Protein AF-A0A4Y2CBX4-F1 (afdb_monomer_lite)

Radius of gyration: 20.54 Å; chains: 1; bounding box: 34×19×80 Å

Sequence (75 aa):
MPSRPKVKSLTFYGQTSWMVFKTQFDVVSSTNRWTDFVKASQHVASLQGSAAEVIQGILADKLTDPNDHRECSGI

Foldseek 3Di:
DDDDPPQDQQADPVPDDPVVVVVVLVVSCVVNVPDPVRSVVSVVVSCVNCVVVVVVVVVVVVVPPPPPPDDDDDD

Organism: Araneus ventricosus (NCBI:txid182803)

Structure (mmCIF, N/CA/C/O backbone):
data_AF-A0A4Y2CBX4-F1
#
_entry.id   AF-A0A4Y2CBX4-F1
#
loop_
_atom_site.group_PDB
_atom_site.id
_atom_site.type_symbol
_atom_site.label_atom_id
_atom_site.label_alt_id
_atom_site.label_comp_id
_atom_site.label_asym_id
_atom_site.label_entity_id
_atom_site.label_seq_id
_atom_site.pdbx_PDB_ins_code
_atom_site.Cartn_x
_atom_site.Cartn_y
_atom_site.Cartn_z
_atom_site.occupancy
_atom_site.B_iso_or_equiv
_atom_site.auth_seq_id
_atom_site.auth_comp_id
_atom_site.auth_asym_id
_atom_site.auth_atom_id
_atom_site.pdbx_PDB_model_num
ATOM 1 N N . MET A 1 1 ? 1.917 0.980 -28.734 1.00 49.31 1 MET A N 1
ATOM 2 C CA . MET A 1 1 ? 1.757 1.652 -27.424 1.00 49.31 1 MET A CA 1
ATOM 3 C C . MET A 1 1 ? 1.334 0.601 -26.410 1.00 49.31 1 MET A C 1
ATOM 5 O O . MET A 1 1 ? 0.291 -0.001 -26.638 1.00 49.31 1 MET A O 1
ATOM 9 N N . PRO A 1 2 ? 2.112 0.289 -25.360 1.00 58.38 2 PRO A N 1
ATOM 10 C CA . PRO A 1 2 ? 1.652 -0.667 -24.365 1.00 58.38 2 PRO A CA 1
ATOM 11 C C . PRO A 1 2 ? 0.561 -0.010 -23.513 1.00 58.38 2 PRO A C 1
ATOM 13 O O . PRO A 1 2 ? 0.758 1.064 -22.945 1.00 58.38 2 PRO A O 1
ATOM 16 N N . SER A 1 3 ? -0.604 -0.654 -23.460 1.00 65.06 3 SER A N 1
ATOM 17 C CA . SER A 1 3 ? -1.670 -0.343 -22.510 1.00 65.06 3 SER A CA 1
ATOM 18 C C . SER A 1 3 ? -1.104 -0.467 -21.095 1.00 65.06 3 SER A C 1
ATOM 20 O O . SER A 1 3 ? -0.688 -1.549 -20.682 1.00 65.06 3 SER A O 1
ATOM 22 N N . ARG A 1 4 ? -1.024 0.652 -20.366 1.00 69.44 4 ARG A N 1
ATOM 23 C CA . ARG A 1 4 ? -0.636 0.647 -18.954 1.00 69.44 4 ARG A CA 1
ATOM 24 C C . ARG A 1 4 ? -1.740 -0.090 -18.183 1.00 69.44 4 ARG A C 1
ATOM 26 O O . ARG A 1 4 ? -2.881 0.377 -18.222 1.00 69.44 4 ARG A O 1
ATOM 33 N N . PRO A 1 5 ? -1.442 -1.197 -17.478 1.00 57.72 5 PRO A N 1
ATOM 34 C CA . PRO A 1 5 ? -2.436 -1.874 -16.658 1.00 57.72 5 PRO A CA 1
ATOM 35 C C . PRO A 1 5 ? -3.020 -0.872 -15.664 1.00 57.72 5 PRO A C 1
ATOM 37 O O . PRO A 1 5 ? -2.280 -0.202 -14.940 1.00 57.72 5 PRO A O 1
ATOM 40 N N . LYS A 1 6 ? -4.348 -0.727 -15.651 1.00 61.31 6 LYS A N 1
ATOM 41 C CA . LYS A 1 6 ? -5.038 0.099 -14.660 1.00 61.31 6 LYS A CA 1
ATOM 42 C C . LYS A 1 6 ? -4.961 -0.643 -13.333 1.00 61.31 6 LYS A C 1
ATOM 44 O O . LYS A 1 6 ? -5.797 -1.496 -13.047 1.00 61.31 6 LYS A O 1
ATOM 49 N N . VAL A 1 7 ? -3.909 -0.372 -12.567 1.00 57.88 7 VAL A N 1
ATOM 50 C CA . VAL A 1 7 ? -3.701 -1.033 -11.283 1.00 57.88 7 VAL A CA 1
ATOM 51 C C . VAL A 1 7 ? -4.795 -0.560 -10.337 1.00 57.88 7 VAL A C 1
ATOM 53 O O . VAL A 1 7 ? -4.876 0.623 -10.008 1.00 57.88 7 VAL A O 1
ATOM 56 N N . LYS A 1 8 ? -5.690 -1.470 -9.954 1.00 65.56 8 LYS A N 1
ATOM 57 C CA . LYS A 1 8 ? -6.676 -1.188 -8.915 1.00 65.56 8 LYS A CA 1
ATOM 58 C C . LYS A 1 8 ? -5.921 -1.025 -7.601 1.00 65.56 8 LYS A C 1
ATOM 60 O O . LYS A 1 8 ? -5.212 -1.935 -7.181 1.00 65.56 8 LYS A O 1
ATOM 65 N N . SER A 1 9 ? -6.043 0.146 -6.988 1.00 66.06 9 SER A N 1
ATOM 66 C CA . SER A 1 9 ? -5.526 0.401 -5.647 1.00 66.06 9 SER A CA 1
ATOM 67 C C . SER A 1 9 ? -6.167 -0.586 -4.671 1.00 66.06 9 SER A C 1
ATOM 69 O O . SER A 1 9 ? -7.385 -0.756 -4.682 1.00 66.06 9 SER A O 1
ATOM 71 N N . LEU A 1 10 ? -5.354 -1.255 -3.855 1.00 70.75 10 LEU A N 1
ATOM 72 C CA . LEU A 1 10 ? -5.841 -2.153 -2.811 1.00 70.75 10 LEU A CA 1
ATOM 73 C C . LEU A 1 10 ? -6.322 -1.304 -1.630 1.00 70.75 10 LEU A C 1
ATOM 75 O O . LEU A 1 10 ? -5.500 -0.836 -0.856 1.00 70.75 10 LEU A O 1
ATOM 79 N N . THR A 1 11 ? -7.618 -1.043 -1.499 1.00 69.25 11 THR A N 1
ATOM 80 C CA . THR A 1 11 ? -8.149 -0.257 -0.372 1.00 69.25 11 THR A CA 1
ATOM 81 C C . THR A 1 11 ? -8.259 -1.134 0.875 1.00 69.25 11 THR A C 1
ATOM 83 O O . THR A 1 11 ? -8.853 -2.211 0.820 1.00 69.25 11 THR A O 1
ATOM 86 N N . PHE A 1 12 ? -7.680 -0.698 1.996 1.00 69.25 12 PHE A N 1
ATOM 87 C CA . PHE A 1 12 ? -7.878 -1.357 3.285 1.00 69.25 12 PHE A CA 1
ATOM 88 C C . PHE A 1 12 ? -9.233 -0.908 3.849 1.00 69.25 12 PHE A C 1
ATOM 90 O O . PHE A 1 12 ? -9.469 0.289 3.968 1.00 69.25 12 PHE A O 1
ATOM 97 N N . TYR A 1 13 ? -10.128 -1.851 4.151 1.00 68.81 13 TYR A N 1
ATOM 98 C CA . TYR A 1 13 ? -11.503 -1.585 4.615 1.00 68.81 13 TYR A CA 1
ATOM 99 C C . TYR A 1 13 ? -11.725 -1.961 6.090 1.00 68.81 13 TYR A C 1
ATOM 101 O O . TYR A 1 13 ? -12.858 -2.194 6.498 1.00 68.81 13 TYR A O 1
ATOM 109 N N . 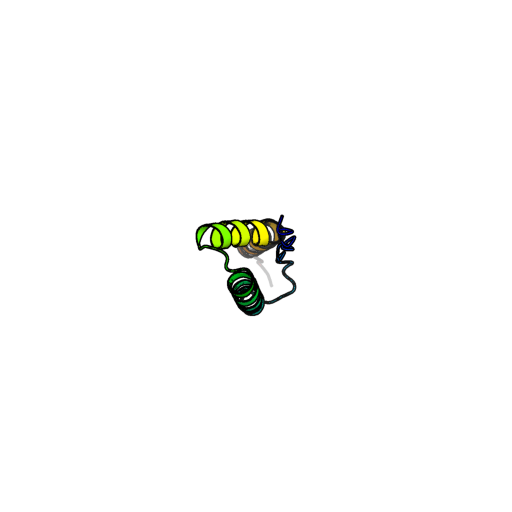GLY A 1 14 ? -10.660 -2.179 6.869 1.00 67.06 14 GLY A N 1
ATOM 110 C 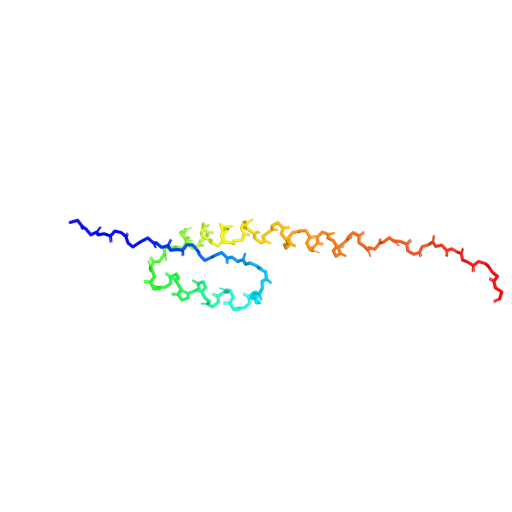CA . GLY A 1 14 ? -10.762 -2.622 8.270 1.00 67.06 14 GLY A CA 1
ATOM 111 C C . GLY A 1 14 ? -11.332 -4.038 8.492 1.00 67.06 14 GLY A C 1
ATOM 112 O O . GLY A 1 14 ? -11.195 -4.579 9.581 1.00 67.06 14 GLY A O 1
ATOM 113 N N . GLN A 1 15 ? -11.916 -4.677 7.471 1.00 69.19 15 GLN A N 1
ATOM 114 C CA . GLN A 1 15 ? -12.491 -6.032 7.532 1.00 69.19 15 GLN A CA 1
ATOM 115 C C . GLN A 1 15 ? -11.454 -7.162 7.474 1.00 69.19 15 GLN A C 1
ATOM 117 O O . GLN A 1 15 ? -11.697 -8.260 7.966 1.00 69.19 15 GLN A O 1
ATOM 122 N N . THR A 1 16 ? -10.301 -6.926 6.849 1.00 71.75 16 THR A N 1
ATOM 123 C CA . THR A 1 16 ? -9.206 -7.903 6.772 1.00 71.75 16 THR A CA 1
ATOM 124 C C . THR A 1 16 ? -8.175 -7.604 7.849 1.00 71.75 16 THR A C 1
ATOM 126 O O . THR A 1 16 ? -7.853 -6.441 8.072 1.00 71.75 16 THR A O 1
ATOM 129 N N . SER A 1 17 ? -7.594 -8.624 8.483 1.00 80.69 17 SER A N 1
ATOM 130 C CA . SER A 1 17 ? -6.528 -8.392 9.464 1.00 80.69 17 SER A CA 1
ATOM 131 C C . SER A 1 17 ? -5.303 -7.718 8.827 1.00 80.69 17 SER A C 1
ATOM 133 O O . SER A 1 17 ? -5.013 -7.897 7.639 1.00 80.69 17 SER A O 1
ATOM 135 N N . TRP A 1 18 ? -4.540 -6.968 9.630 1.00 79.75 18 TRP A N 1
ATOM 136 C CA . TRP A 1 18 ? -3.326 -6.267 9.182 1.00 79.75 18 TRP A CA 1
ATOM 137 C C . TRP A 1 18 ? -2.304 -7.193 8.503 1.00 79.75 18 TRP A C 1
ATOM 139 O O . TRP A 1 18 ? -1.616 -6.807 7.560 1.00 79.75 18 TRP A O 1
ATOM 149 N N . MET A 1 19 ? -2.211 -8.445 8.957 1.00 84.88 19 MET A N 1
ATOM 150 C CA . MET A 1 19 ? -1.352 -9.459 8.340 1.00 84.88 19 MET A CA 1
ATOM 151 C C . MET A 1 19 ? -1.800 -9.822 6.924 1.00 84.88 19 MET A C 1
ATOM 153 O O . MET A 1 19 ? -0.970 -9.853 6.019 1.00 84.88 19 MET A O 1
ATOM 157 N N . VAL A 1 20 ? -3.099 -10.055 6.728 1.00 84.00 20 VAL A N 1
ATOM 158 C CA . VAL A 1 20 ? -3.666 -10.398 5.416 1.00 84.00 20 VAL A CA 1
ATOM 159 C C . VAL A 1 20 ? -3.475 -9.241 4.437 1.00 84.00 20 VAL A C 1
ATOM 161 O O . VAL A 1 20 ? -3.074 -9.468 3.295 1.00 84.00 20 VAL A O 1
ATOM 164 N N . PHE A 1 21 ? -3.665 -8.004 4.904 1.00 82.88 21 PHE A N 1
ATOM 165 C CA . PHE A 1 21 ? -3.400 -6.807 4.110 1.00 82.88 21 PHE A CA 1
ATOM 166 C C . PHE A 1 21 ? -1.941 -6.735 3.641 1.00 82.88 21 PHE A C 1
ATOM 168 O O . PHE A 1 21 ? -1.702 -6.558 2.449 1.00 82.88 21 PHE A O 1
ATOM 175 N N . LYS A 1 22 ? -0.961 -6.947 4.534 1.00 85.00 22 LYS A N 1
ATOM 176 C CA . LYS A 1 22 ? 0.467 -6.944 4.165 1.00 85.00 22 LYS A CA 1
ATOM 177 C C . LYS A 1 22 ? 0.804 -8.002 3.113 1.00 85.00 22 LYS A C 1
ATOM 179 O O . LYS A 1 22 ? 1.522 -7.695 2.167 1.00 85.00 22 LYS A O 1
ATOM 184 N N . THR A 1 23 ? 0.266 -9.217 3.235 1.00 89.44 23 THR A N 1
ATOM 185 C CA . THR A 1 23 ? 0.494 -10.289 2.250 1.00 89.44 23 THR A CA 1
ATOM 186 C C . THR A 1 23 ? -0.125 -9.955 0.894 1.00 89.44 23 THR A C 1
ATOM 188 O O . THR A 1 23 ? 0.534 -10.098 -0.133 1.00 89.44 23 THR A O 1
ATOM 191 N N . GLN A 1 24 ? -1.369 -9.469 0.867 1.00 86.94 24 GLN A N 1
ATOM 192 C CA . GLN A 1 24 ? -2.021 -9.061 -0.382 1.00 86.94 24 GLN A CA 1
ATOM 193 C C . GLN A 1 24 ? -1.302 -7.874 -1.034 1.00 86.94 24 GLN A C 1
ATOM 195 O O . GLN A 1 24 ? -1.110 -7.862 -2.250 1.00 86.94 24 GLN A O 1
ATOM 200 N N . PHE A 1 25 ? -0.857 -6.908 -0.231 1.00 87.69 25 PHE A N 1
ATOM 201 C CA . PHE A 1 25 ? -0.090 -5.760 -0.694 1.00 87.69 25 PHE A CA 1
ATOM 202 C C . PHE A 1 25 ? 1.254 -6.181 -1.302 1.00 87.69 25 PHE A C 1
ATOM 204 O O . PHE A 1 25 ? 1.599 -5.718 -2.389 1.00 87.69 25 PHE A O 1
ATOM 211 N N . ASP A 1 26 ? 1.985 -7.093 -0.656 1.00 89.88 26 ASP A N 1
ATOM 212 C CA . ASP A 1 26 ? 3.276 -7.581 -1.148 1.00 89.88 26 ASP A CA 1
ATOM 213 C C . ASP A 1 26 ? 3.132 -8.338 -2.478 1.00 89.88 26 ASP A C 1
ATOM 215 O O . ASP A 1 26 ? 3.805 -7.998 -3.456 1.00 89.88 26 ASP A O 1
ATOM 219 N N . VAL A 1 27 ? 2.159 -9.254 -2.570 1.00 90.38 27 VAL A N 1
ATOM 220 C CA . VAL A 1 27 ? 1.833 -9.996 -3.802 1.00 90.38 27 VAL A CA 1
ATOM 221 C C . VAL A 1 27 ? 1.491 -9.045 -4.953 1.00 90.38 27 VAL A C 1
ATOM 223 O O . VAL A 1 27 ? 2.036 -9.175 -6.055 1.00 90.38 27 VAL A O 1
ATOM 226 N N . VAL A 1 28 ? 0.616 -8.062 -4.711 1.00 86.62 28 VAL A N 1
ATOM 227 C CA . VAL A 1 28 ? 0.223 -7.064 -5.719 1.00 86.62 28 VAL A CA 1
ATOM 228 C C . VAL A 1 28 ? 1.417 -6.198 -6.114 1.00 86.62 28 VAL A C 1
ATOM 230 O O . VAL A 1 28 ? 1.628 -5.960 -7.305 1.00 86.62 28 VAL A O 1
ATOM 233 N N . SER A 1 29 ? 2.226 -5.757 -5.153 1.00 89.19 29 SER A N 1
ATOM 234 C CA . SER A 1 29 ? 3.379 -4.898 -5.425 1.00 89.19 29 SER A CA 1
ATOM 235 C C . SER A 1 29 ? 4.463 -5.610 -6.240 1.00 89.19 29 SER A C 1
ATOM 237 O O . SER A 1 29 ? 5.013 -5.019 -7.170 1.00 89.19 29 SER A O 1
ATOM 239 N N . SER A 1 30 ? 4.720 -6.889 -5.947 1.00 89.38 30 SER A N 1
ATOM 240 C CA . SER A 1 30 ? 5.692 -7.730 -6.649 1.00 89.38 30 SER A CA 1
ATOM 241 C C . SER A 1 30 ? 5.231 -8.034 -8.075 1.00 89.38 30 SER A C 1
ATOM 243 O O . SER A 1 30 ? 5.970 -7.810 -9.037 1.00 89.38 30 SER A O 1
ATOM 245 N N . THR A 1 31 ? 3.959 -8.414 -8.234 1.00 90.25 31 THR A N 1
ATOM 246 C CA . THR A 1 31 ? 3.354 -8.698 -9.547 1.00 90.25 31 THR A CA 1
ATOM 247 C C . THR A 1 31 ? 3.369 -7.469 -10.455 1.00 90.25 31 THR A C 1
ATOM 249 O O . THR A 1 31 ? 3.637 -7.574 -11.651 1.00 90.25 31 THR A O 1
ATOM 252 N N . ASN A 1 32 ? 3.132 -6.284 -9.887 1.00 86.44 32 ASN A N 1
ATOM 253 C CA . ASN A 1 32 ? 3.149 -5.025 -10.630 1.00 86.44 32 ASN A CA 1
ATOM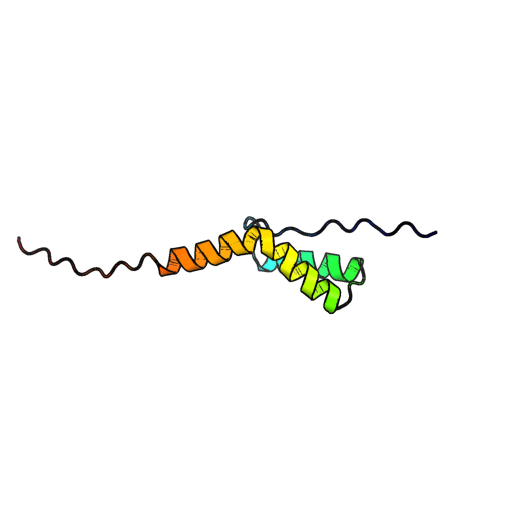 254 C C . ASN A 1 32 ? 4.534 -4.365 -10.693 1.00 86.44 32 ASN A C 1
ATOM 256 O O . ASN A 1 32 ? 4.649 -3.272 -11.253 1.00 86.44 32 ASN A O 1
ATOM 260 N N . ARG A 1 33 ? 5.571 -5.000 -10.126 1.00 91.50 33 ARG A N 1
ATOM 261 C CA . ARG A 1 33 ? 6.946 -4.478 -10.059 1.00 91.50 33 ARG A CA 1
ATOM 262 C C . ARG A 1 33 ? 6.996 -3.027 -9.579 1.00 91.50 33 ARG A C 1
ATOM 264 O O . ARG A 1 33 ? 7.688 -2.186 -10.151 1.00 91.50 33 ARG A O 1
ATOM 271 N N . TRP A 1 34 ? 6.210 -2.721 -8.552 1.00 91.00 34 TRP A N 1
ATOM 272 C CA . TRP A 1 34 ? 6.215 -1.399 -7.942 1.00 91.00 34 TRP A CA 1
ATOM 273 C C . TRP A 1 34 ? 7.584 -1.110 -7.327 1.00 91.00 34 TRP A C 1
ATOM 275 O O . TRP A 1 34 ? 8.170 -1.968 -6.667 1.00 91.00 34 TRP A O 1
ATOM 285 N N . THR A 1 35 ? 8.074 0.112 -7.517 1.00 92.06 35 THR A N 1
ATOM 286 C CA . THR A 1 35 ? 9.264 0.613 -6.821 1.00 92.06 35 THR A CA 1
ATOM 287 C C . THR A 1 35 ? 8.922 0.959 -5.374 1.00 92.06 35 THR A C 1
ATOM 289 O O . THR A 1 35 ? 7.753 1.170 -5.052 1.00 92.06 35 THR A O 1
ATOM 292 N N . ASP A 1 36 ? 9.920 1.070 -4.498 1.00 91.38 36 ASP A N 1
ATOM 293 C CA . ASP A 1 36 ? 9.687 1.359 -3.073 1.00 91.38 36 ASP A CA 1
ATOM 294 C C . ASP A 1 36 ? 8.941 2.676 -2.846 1.00 91.38 36 ASP A C 1
ATOM 296 O O . ASP A 1 36 ? 8.090 2.768 -1.965 1.00 91.38 36 ASP A O 1
ATOM 300 N N . PHE A 1 37 ? 9.171 3.667 -3.711 1.00 88.56 37 PHE A N 1
ATOM 301 C CA . PHE A 1 37 ? 8.412 4.914 -3.702 1.00 88.56 37 PHE A CA 1
ATOM 302 C C . PHE A 1 37 ? 6.922 4.688 -3.997 1.00 88.56 37 PHE A C 1
ATOM 304 O O . PHE A 1 37 ? 6.065 5.182 -3.268 1.00 88.56 37 PHE A O 1
ATOM 311 N N . VAL A 1 38 ? 6.610 3.892 -5.028 1.00 88.12 38 VAL A N 1
ATOM 312 C CA . VAL A 1 38 ? 5.225 3.546 -5.385 1.00 88.12 38 VAL A CA 1
ATOM 313 C C . VAL A 1 38 ? 4.585 2.686 -4.296 1.00 88.12 38 VAL A C 1
ATOM 315 O O . VAL A 1 38 ? 3.423 2.889 -3.959 1.00 88.12 38 VAL A O 1
ATOM 318 N N . LYS A 1 39 ? 5.339 1.763 -3.687 1.00 88.75 39 LYS A N 1
ATOM 319 C CA . LYS A 1 39 ? 4.874 0.981 -2.534 1.00 88.75 39 LYS A CA 1
ATOM 320 C C . LYS A 1 39 ? 4.525 1.894 -1.358 1.00 88.75 39 LYS A C 1
ATOM 322 O O . LYS A 1 39 ? 3.441 1.765 -0.802 1.00 88.75 39 LYS A O 1
ATOM 327 N N . ALA A 1 40 ? 5.382 2.852 -1.013 1.00 87.44 40 ALA A N 1
ATOM 328 C CA . ALA A 1 40 ? 5.116 3.789 0.075 1.00 87.44 40 ALA A CA 1
ATOM 329 C C . ALA A 1 40 ? 3.875 4.657 -0.203 1.00 87.44 40 ALA A C 1
ATOM 331 O O . ALA A 1 40 ? 2.994 4.757 0.654 1.00 87.44 40 ALA A O 1
ATOM 332 N N . SER A 1 41 ? 3.752 5.221 -1.411 1.00 86.06 41 SER A N 1
ATOM 333 C CA . SER A 1 41 ? 2.597 6.051 -1.778 1.00 86.06 41 SER A CA 1
ATOM 334 C C . SER A 1 41 ? 1.293 5.259 -1.778 1.00 86.06 41 SER A C 1
ATOM 336 O O . SER A 1 41 ? 0.281 5.737 -1.264 1.00 86.06 41 SER A O 1
ATOM 338 N N . GLN A 1 42 ? 1.311 4.034 -2.311 1.00 85.81 42 GLN A N 1
ATOM 339 C CA . GLN A 1 42 ? 0.115 3.203 -2.343 1.00 85.81 42 GLN A CA 1
ATOM 340 C C . GLN A 1 42 ? -0.255 2.716 -0.947 1.00 85.81 42 GLN A C 1
ATOM 342 O O . GLN A 1 42 ? -1.431 2.707 -0.631 1.00 85.81 42 GLN A O 1
ATOM 347 N N . HIS A 1 43 ? 0.715 2.375 -0.096 1.00 83.62 43 HIS A N 1
ATOM 348 C CA . HIS A 1 43 ? 0.449 1.977 1.285 1.00 83.62 43 HIS A CA 1
ATOM 349 C C . HIS A 1 43 ? -0.253 3.100 2.066 1.00 83.62 43 HIS A C 1
ATOM 351 O O . HIS A 1 43 ? -1.258 2.852 2.728 1.00 83.62 43 HIS A O 1
ATOM 357 N N . VAL A 1 44 ? 0.207 4.350 1.917 1.00 83.19 44 VAL A N 1
ATOM 358 C CA . VAL A 1 44 ? -0.440 5.530 2.521 1.00 83.19 44 VAL A CA 1
ATOM 359 C C . VAL A 1 44 ? -1.841 5.770 1.943 1.00 83.19 44 VAL A C 1
ATOM 361 O O . VAL A 1 44 ? -2.772 6.023 2.703 1.00 83.19 44 VAL A O 1
ATOM 364 N N . ALA A 1 45 ? -2.032 5.639 0.627 1.00 81.69 45 ALA A N 1
ATOM 365 C CA . ALA A 1 45 ? -3.340 5.815 -0.017 1.00 81.69 45 ALA A CA 1
ATOM 366 C C . ALA A 1 45 ? -4.344 4.694 0.326 1.00 81.69 45 ALA A C 1
ATOM 368 O O . ALA A 1 45 ? -5.527 4.951 0.532 1.00 81.69 45 ALA A O 1
ATOM 369 N N . SER A 1 46 ? -3.868 3.451 0.416 1.00 78.12 46 SER A N 1
ATOM 370 C CA . SER A 1 46 ? -4.626 2.273 0.848 1.00 78.12 46 SER A CA 1
ATOM 371 C C . SER A 1 46 ? -5.086 2.400 2.292 1.00 78.12 46 SER A C 1
ATOM 373 O O . SER A 1 46 ? -6.192 1.971 2.620 1.00 78.12 46 SER A O 1
ATOM 375 N N . LEU A 1 47 ? -4.238 3.009 3.125 1.00 77.50 47 LEU A N 1
ATOM 376 C CA . LEU A 1 47 ? -4.559 3.373 4.489 1.00 77.50 47 LEU A CA 1
ATOM 377 C C . LEU A 1 47 ? -5.516 4.556 4.536 1.00 77.50 47 LEU A C 1
ATOM 379 O O . LEU A 1 47 ? -6.430 4.467 5.316 1.00 77.50 47 LEU A O 1
ATOM 383 N N . GLN A 1 48 ? -5.415 5.609 3.722 1.00 68.44 48 GLN A N 1
ATOM 384 C CA . GLN A 1 48 ? -6.260 6.817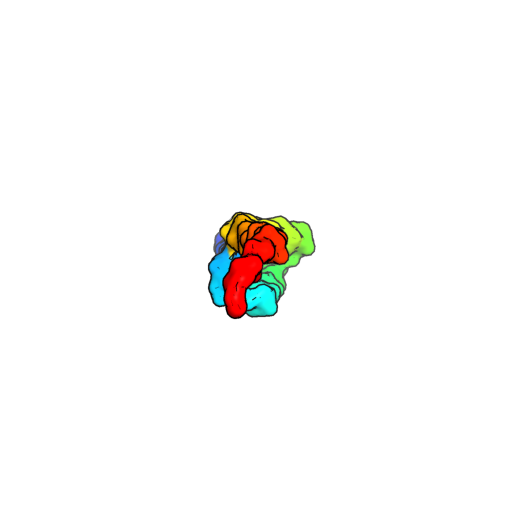 3.831 1.00 68.44 48 GLN A CA 1
ATOM 385 C C . GLN A 1 48 ? -7.775 6.549 3.999 1.00 68.44 48 GLN A C 1
ATOM 387 O O . GLN A 1 48 ? -8.438 7.299 4.711 1.00 68.44 48 GLN A O 1
ATOM 392 N N . GLY A 1 49 ? -8.315 5.475 3.407 1.00 64.94 49 GLY A N 1
ATOM 393 C CA . GLY A 1 49 ? -9.705 5.045 3.617 1.00 64.94 49 GLY A CA 1
ATOM 394 C C . GLY A 1 49 ? -10.003 4.466 5.011 1.00 64.94 49 GLY A C 1
ATOM 395 O O . GLY A 1 49 ? -11.033 4.791 5.581 1.00 64.94 49 GLY A O 1
ATOM 396 N N . SER A 1 50 ? -9.089 3.674 5.582 1.00 60.44 50 SER A N 1
ATOM 397 C CA . SER A 1 50 ? -9.229 3.009 6.892 1.00 60.44 50 SER A CA 1
ATOM 398 C C . SER A 1 50 ? -8.370 3.633 8.002 1.00 60.44 50 SER A C 1
ATOM 400 O O . SER A 1 50 ? -8.568 3.356 9.172 1.00 60.44 50 SER A O 1
ATOM 402 N N . ALA A 1 51 ? -7.456 4.542 7.685 1.00 59.44 51 ALA A N 1
ATOM 403 C CA . ALA A 1 51 ? -6.632 5.298 8.614 1.00 59.44 51 ALA A CA 1
ATOM 404 C C . ALA A 1 51 ? -7.504 6.248 9.418 1.00 59.44 51 ALA A C 1
ATOM 406 O O . ALA A 1 51 ? -7.226 6.438 10.588 1.00 59.44 51 ALA A O 1
ATOM 407 N N . 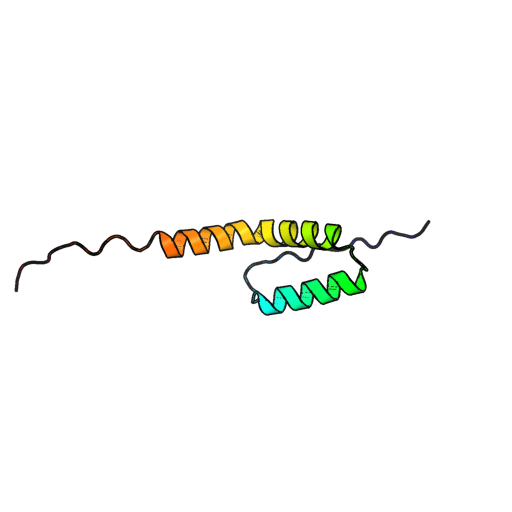ALA A 1 52 ? -8.581 6.786 8.840 1.00 62.00 52 ALA A N 1
ATOM 408 C CA . ALA A 1 52 ? -9.587 7.501 9.614 1.00 62.00 52 ALA A CA 1
ATOM 409 C C . ALA A 1 52 ? -10.226 6.582 10.669 1.00 62.00 52 ALA A C 1
ATOM 411 O O . ALA A 1 52 ? -10.261 6.965 11.828 1.00 62.00 52 ALA A O 1
ATOM 412 N N . GLU A 1 53 ? -10.622 5.356 10.315 1.00 61.19 53 GLU A N 1
ATOM 413 C CA . GLU A 1 53 ? -11.215 4.380 11.247 1.00 61.19 53 GLU A CA 1
ATOM 414 C C . GLU A 1 53 ? -10.207 3.806 12.255 1.00 61.19 53 GLU A C 1
ATOM 416 O O . GLU A 1 53 ? -10.557 3.583 13.406 1.00 61.19 53 GLU A O 1
ATOM 421 N N . VAL A 1 54 ? -8.947 3.592 11.866 1.00 63.78 54 VAL A N 1
ATOM 422 C CA . VAL A 1 54 ? -7.872 3.109 12.748 1.00 63.78 54 VAL A CA 1
ATOM 423 C C . VAL A 1 54 ? -7.419 4.224 13.685 1.00 63.78 54 VAL A C 1
ATOM 425 O O . VAL A 1 54 ? -7.274 3.985 14.876 1.00 63.78 54 VAL A O 1
ATOM 428 N N . ILE A 1 55 ? -7.238 5.451 13.189 1.00 66.62 55 ILE A N 1
ATOM 429 C CA . ILE A 1 55 ? -6.914 6.611 14.028 1.00 66.62 55 ILE A CA 1
ATOM 430 C C . ILE A 1 55 ? -8.093 6.926 14.947 1.00 66.62 55 ILE A C 1
ATOM 432 O O . ILE A 1 55 ? -7.850 7.185 16.116 1.00 66.62 55 ILE A O 1
ATOM 436 N N . GLN A 1 56 ? -9.345 6.842 14.481 1.00 67.81 56 GLN A N 1
ATOM 437 C CA . GLN A 1 56 ? -10.537 6.969 15.329 1.00 67.81 56 GLN A CA 1
ATOM 438 C C . GLN A 1 56 ? -10.672 5.820 16.324 1.00 67.81 56 GLN A C 1
ATOM 440 O O . GLN A 1 56 ? -11.028 6.084 17.458 1.00 67.81 56 GLN A O 1
ATOM 445 N N . GLY A 1 57 ? -10.375 4.578 15.943 1.00 61.59 57 GLY A N 1
ATOM 446 C CA . GLY A 1 57 ? -10.408 3.417 16.833 1.00 61.59 57 GLY A CA 1
ATOM 447 C C . GLY A 1 57 ? -9.350 3.515 17.929 1.00 61.59 57 GLY A C 1
ATOM 448 O O . GLY A 1 57 ? -9.668 3.312 19.091 1.00 61.59 57 GLY A O 1
ATOM 449 N N . ILE A 1 58 ? -8.127 3.934 17.582 1.00 71.94 58 ILE A N 1
ATOM 450 C CA . ILE A 1 58 ? -7.053 4.226 18.545 1.00 71.94 58 ILE A CA 1
ATOM 451 C C . ILE A 1 58 ? -7.414 5.447 19.408 1.00 71.94 58 ILE A C 1
ATOM 453 O O . ILE A 1 58 ? -7.156 5.433 20.608 1.00 71.94 58 ILE A O 1
ATOM 457 N N . LEU A 1 59 ? -8.024 6.499 18.838 1.00 64.94 59 LEU A N 1
ATOM 458 C CA . LEU A 1 59 ? -8.507 7.649 19.615 1.00 64.94 59 LEU A CA 1
ATOM 459 C C . LEU A 1 59 ? -9.658 7.264 20.554 1.00 64.94 59 LEU A C 1
ATOM 461 O O . LEU A 1 59 ? -9.708 7.771 21.667 1.00 64.94 59 LEU A O 1
ATOM 465 N N . ALA A 1 60 ? -10.574 6.399 20.116 1.00 65.69 60 ALA A N 1
ATOM 466 C CA . ALA A 1 60 ? -11.745 5.953 20.867 1.00 65.69 60 ALA A CA 1
ATOM 467 C C . ALA A 1 60 ? -11.359 5.007 22.011 1.00 65.69 60 ALA A C 1
ATOM 469 O O . ALA A 1 60 ? -11.883 5.138 23.117 1.00 65.69 60 ALA A O 1
ATOM 470 N N . ASP A 1 61 ? -10.390 4.123 21.763 1.00 63.91 61 ASP A N 1
ATOM 471 C CA . ASP A 1 61 ? -9.774 3.248 22.765 1.00 63.91 61 ASP A CA 1
ATOM 472 C C . ASP A 1 61 ? -9.077 4.068 23.867 1.00 63.91 61 ASP A C 1
ATOM 474 O O . ASP A 1 61 ? -9.186 3.749 25.047 1.00 63.91 61 ASP A O 1
ATOM 478 N N . LYS A 1 62 ? -8.464 5.209 23.510 1.00 61.50 62 LYS A N 1
ATOM 479 C CA . LYS A 1 62 ? -7.792 6.108 24.466 1.00 61.50 62 LYS A CA 1
ATOM 480 C C . LYS A 1 62 ? -8.669 7.170 25.141 1.00 61.50 62 LYS A C 1
ATOM 482 O O . LYS A 1 62 ? -8.196 7.796 26.088 1.00 61.50 62 LYS A O 1
ATOM 487 N N . LEU A 1 63 ? -9.885 7.428 24.657 1.00 57.06 63 LEU A N 1
ATOM 488 C CA . LEU A 1 63 ? -10.800 8.446 25.210 1.00 57.06 63 LEU A CA 1
ATOM 489 C C . LEU A 1 63 ? -11.878 7.868 26.134 1.00 57.06 63 LEU A C 1
ATOM 491 O O . LEU A 1 63 ? -12.628 8.639 26.730 1.00 57.06 63 LEU A O 1
ATOM 495 N N . THR A 1 64 ? -11.923 6.543 26.296 1.00 52.28 64 THR A N 1
ATOM 496 C CA . THR A 1 64 ? -12.813 5.877 27.258 1.00 52.28 64 THR A CA 1
ATOM 497 C C . THR A 1 64 ? -12.045 5.330 28.466 1.00 52.28 64 THR A C 1
ATOM 499 O O . THR A 1 64 ? -12.353 4.257 28.967 1.00 52.28 64 THR A O 1
ATOM 502 N N . ASP A 1 65 ? -11.079 6.096 28.974 1.00 58.03 65 ASP A N 1
ATOM 503 C CA . ASP A 1 65 ? -10.771 6.074 30.409 1.00 58.03 65 ASP A CA 1
ATOM 504 C C . ASP A 1 65 ? -11.266 7.390 31.033 1.00 58.03 65 ASP A C 1
ATOM 506 O O . ASP A 1 65 ? -10.489 8.318 31.277 1.00 58.03 65 ASP A O 1
ATOM 510 N N . PRO A 1 66 ? -12.590 7.557 31.221 1.00 57.12 66 PRO A N 1
ATOM 511 C CA . PRO A 1 66 ? -13.096 8.563 32.126 1.00 57.12 66 PRO A CA 1
ATOM 512 C C . PRO A 1 66 ? -12.802 8.059 33.534 1.00 57.12 66 PRO A C 1
ATOM 514 O O . PRO A 1 66 ? -13.620 7.347 34.100 1.00 57.12 66 PRO A O 1
ATOM 517 N N . ASN A 1 67 ? -11.622 8.396 34.053 1.00 48.16 67 ASN A N 1
ATOM 518 C CA . ASN A 1 67 ? -11.323 8.576 35.472 1.00 48.16 67 ASN A CA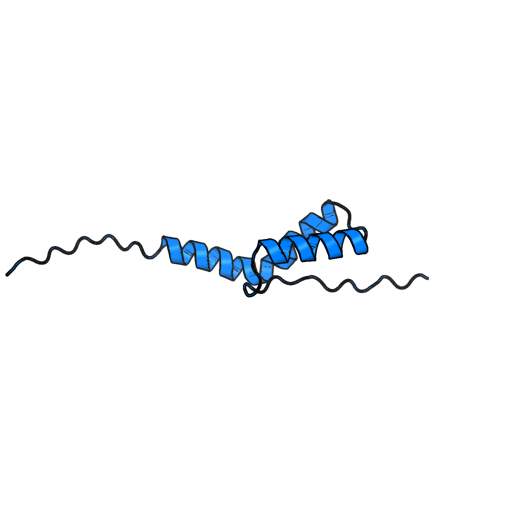 1
ATOM 519 C C . ASN A 1 67 ? -12.480 8.113 36.392 1.00 48.16 67 ASN A C 1
ATOM 521 O O . ASN A 1 67 ? -13.386 8.902 36.689 1.00 48.16 67 ASN A O 1
ATOM 525 N N . ASP A 1 68 ? -12.482 6.831 36.782 1.00 54.28 68 ASP A N 1
ATOM 526 C CA . ASP A 1 68 ? -13.387 6.275 37.794 1.00 54.28 68 ASP A CA 1
ATOM 527 C C . ASP A 1 68 ? -13.004 6.888 39.146 1.00 54.28 68 ASP A C 1
ATOM 529 O O . ASP A 1 68 ? -12.249 6.347 39.946 1.00 54.28 68 ASP A O 1
ATOM 533 N N . HIS A 1 69 ? -13.469 8.114 39.354 1.00 49.97 69 HIS A N 1
ATOM 534 C CA . HIS A 1 69 ? -13.547 8.752 40.652 1.00 49.97 69 HIS A CA 1
ATOM 535 C C . HIS A 1 69 ? -14.972 9.269 40.823 1.00 49.97 69 HIS A C 1
ATOM 537 O O . HIS A 1 69 ? -15.269 10.463 40.700 1.00 49.97 69 HIS A O 1
ATOM 543 N N . ARG A 1 70 ? -15.876 8.339 41.123 1.00 53.16 70 ARG A N 1
ATOM 544 C CA . ARG A 1 70 ? -17.107 8.652 41.838 1.00 53.16 70 ARG A CA 1
ATOM 545 C C . ARG A 1 70 ? -17.167 7.769 43.073 1.00 53.16 70 ARG A C 1
ATOM 547 O O . ARG A 1 70 ? -17.549 6.608 43.007 1.00 53.16 70 ARG A O 1
ATOM 554 N N . GLU A 1 71 ? -16.811 8.368 44.203 1.00 51.22 71 GLU A N 1
ATOM 555 C CA . GLU A 1 71 ? -17.198 7.885 45.520 1.00 51.22 71 GLU A CA 1
ATOM 556 C C . GLU A 1 71 ? -18.695 7.541 45.538 1.00 51.22 71 GLU A C 1
ATOM 558 O O . GLU A 1 71 ? -19.544 8.405 45.301 1.00 51.22 71 GLU A O 1
ATOM 563 N N . CYS A 1 72 ? -19.020 6.286 45.843 1.00 44.09 72 CYS A N 1
ATOM 564 C CA . CYS A 1 72 ? -20.337 5.894 46.326 1.00 44.09 72 CYS A CA 1
ATOM 565 C C . CYS A 1 72 ? -20.187 5.452 47.784 1.00 44.09 72 CYS A C 1
ATOM 567 O O . CYS A 1 72 ? -19.861 4.310 48.092 1.00 44.09 72 CYS A O 1
ATOM 569 N N . SER A 1 73 ? -20.400 6.425 48.666 1.00 46.78 73 SER A N 1
ATOM 570 C CA . SER A 1 73 ? -20.717 6.247 50.080 1.00 46.78 73 SER A CA 1
ATOM 571 C C . SER A 1 73 ? -22.040 5.485 50.259 1.00 46.78 73 SER A C 1
ATOM 573 O O . SER A 1 73 ? -23.005 5.789 49.557 1.00 46.78 73 SER A O 1
ATOM 575 N N . GLY A 1 74 ? -22.075 4.566 51.238 1.00 51.59 74 GLY A N 1
ATOM 576 C CA . GLY A 1 74 ? -23.260 3.858 51.763 1.00 51.59 74 GLY A CA 1
ATOM 577 C C . GLY A 1 74 ? -23.753 2.731 50.847 1.00 51.59 74 GLY A C 1
ATOM 578 O O . GLY A 1 74 ? -24.048 2.972 49.685 1.00 51.59 74 GLY A O 1
ATOM 579 N N . ILE A 1 75 ? -23.904 1.475 51.275 1.00 40.47 75 ILE A N 1
ATOM 580 C CA . ILE A 1 75 ? -24.318 0.885 52.562 1.00 40.47 75 ILE A CA 1
ATOM 581 C C . ILE A 1 75 ? -23.610 -0.469 52.704 1.00 40.47 75 ILE A C 1
ATOM 583 O O . ILE A 1 75 ? -23.465 -1.147 51.661 1.00 40.47 75 ILE A O 1
#

pLDDT: mean 71.25, std 14.3, range [40.47, 92.06]

Secondary structure (DSSP, 8-state):
-------------SSS-HHHHHHHHHHHHHHTT--HHHHHHHHHHHHHHHHHHHHHHHHHHHH------------